Protein AF-A0A7V6DDZ1-F1 (afdb_monomer_lite)

Secondary structure (DSSP, 8-state):
---------S-SSHHHHHHHHHHHHHHHHHHHHHHHHHHHHHHHHHHHHHHHHHHHHHHHHHHHHHHHHHHHH--HHHHHHHHHHHHHHHHHHHHTHHHHHHHHHHHHHHHHHHHHHHHHHHHHHHHHS---STHHHHHHHHHHHH-

Foldseek 3Di:
DDDDPPPCPADPDPVVNVVVVVVVVVVVVVVVVVVVVVVVVVVVLVVVLVVLVVLLVVLVVQLVVLLVVCVVPVDPVSLVSNLVSLVVNLVSLVVCVVSCCVVQNPVRSVVLNVLSVQLNVLSVVLNPDPPDDDVNVVSSVSNVVSD

Sequence (147 aa):
MSHNHLVRIGPPTIRAQIAAAFAACFVFMAAIIALNYITFLKLAHSMEVFELAEELNSTILEMRRYEKNYFLYRQAFNYEENVAYTSRLEVLLTRDRATLVDALGSAGFAHFQHHVQQYARAMEELHHATCAGQNCEELQKKVRGHG

Radius of gyration: 30.78 Å; chains: 1; bounding box: 86×27×79 Å

Structure (mmCIF, N/CA/C/O backbone):
data_AF-A0A7V6DDZ1-F1
#
_entry.id   AF-A0A7V6DDZ1-F1
#
loop_
_atom_site.group_PDB
_atom_site.id
_atom_site.type_symbol
_atom_site.label_atom_id
_atom_site.label_alt_id
_atom_site.label_comp_id
_atom_site.label_asym_id
_atom_site.label_entity_id
_atom_site.label_seq_id
_atom_site.pdbx_PDB_ins_code
_atom_site.Cartn_x
_atom_site.Cartn_y
_atom_site.Cartn_z
_atom_site.occupancy
_atom_site.B_iso_or_equiv
_atom_site.auth_seq_id
_atom_site.auth_comp_id
_atom_site.auth_asym_id
_atom_site.auth_atom_id
_atom_site.pdbx_PDB_model_num
ATOM 1 N N . MET A 1 1 ? 60.424 -14.112 -43.654 1.00 40.50 1 MET A N 1
ATOM 2 C CA . MET A 1 1 ? 60.330 -12.776 -44.285 1.00 40.50 1 MET A CA 1
ATOM 3 C C . MET A 1 1 ? 58.944 -12.696 -44.924 1.00 40.50 1 MET A C 1
ATOM 5 O O . MET A 1 1 ? 58.735 -13.300 -45.959 1.00 40.50 1 MET A O 1
ATOM 9 N N . SER A 1 2 ? 57.917 -12.478 -44.100 1.00 52.03 2 SER A N 1
ATOM 10 C CA . SER A 1 2 ? 57.232 -11.195 -43.848 1.00 52.03 2 SER A CA 1
ATOM 11 C C . SER A 1 2 ? 56.465 -10.688 -45.070 1.00 52.03 2 SER A C 1
ATOM 13 O O . SER A 1 2 ? 57.090 -10.246 -46.022 1.00 52.03 2 SER A O 1
ATOM 15 N N . HIS A 1 3 ? 55.130 -10.726 -45.019 1.00 41.56 3 HIS A N 1
ATOM 16 C CA . HIS A 1 3 ? 54.347 -9.489 -45.033 1.00 41.56 3 HIS A CA 1
ATOM 17 C C . HIS A 1 3 ? 52.893 -9.736 -44.606 1.00 41.56 3 HIS A C 1
ATOM 19 O O . HIS A 1 3 ? 52.156 -10.515 -45.201 1.00 41.56 3 HIS A O 1
ATOM 25 N N . ASN A 1 4 ? 52.530 -9.051 -43.520 1.00 48.19 4 ASN A N 1
ATOM 26 C CA . ASN A 1 4 ? 51.220 -9.008 -42.886 1.00 48.19 4 ASN A CA 1
ATOM 27 C C . ASN A 1 4 ? 50.106 -8.610 -43.863 1.00 48.19 4 ASN A C 1
ATOM 29 O O . ASN A 1 4 ? 50.160 -7.541 -44.472 1.00 48.19 4 ASN A O 1
ATOM 33 N N . HIS A 1 5 ? 49.031 -9.398 -43.882 1.00 44.72 5 HIS A N 1
ATOM 34 C CA . HIS A 1 5 ? 47.712 -8.934 -44.297 1.00 44.72 5 HIS A CA 1
ATOM 35 C C . HIS A 1 5 ? 47.218 -7.881 -43.294 1.00 44.72 5 HIS A C 1
ATOM 37 O O . HIS A 1 5 ? 46.651 -8.198 -42.250 1.00 44.72 5 HIS A O 1
ATOM 43 N N . LEU A 1 6 ? 47.457 -6.607 -43.608 1.00 50.75 6 LEU A N 1
ATOM 44 C CA . LEU A 1 6 ? 46.780 -5.479 -42.978 1.00 50.75 6 LEU A CA 1
ATOM 45 C C . LEU A 1 6 ? 45.294 -5.559 -43.337 1.00 50.75 6 LEU A C 1
ATOM 47 O O . LEU A 1 6 ? 44.867 -5.137 -44.411 1.00 50.75 6 LEU A O 1
ATOM 51 N N . VAL A 1 7 ? 44.512 -6.130 -42.425 1.00 55.47 7 VAL A N 1
ATOM 52 C CA . VAL A 1 7 ? 43.055 -6.025 -42.408 1.00 55.47 7 VAL A CA 1
ATOM 53 C C . VAL A 1 7 ? 42.727 -4.533 -42.321 1.00 55.47 7 VAL A C 1
ATOM 55 O O . VAL A 1 7 ? 42.850 -3.903 -41.274 1.00 55.47 7 VAL A O 1
ATOM 58 N N . ARG A 1 8 ? 42.408 -3.924 -43.465 1.00 50.03 8 ARG A N 1
ATOM 59 C CA . ARG A 1 8 ? 42.090 -2.499 -43.569 1.00 50.03 8 ARG A CA 1
ATOM 60 C C . ARG A 1 8 ? 40.640 -2.307 -43.118 1.00 50.03 8 ARG A C 1
ATOM 62 O O . ARG A 1 8 ? 39.729 -2.300 -43.935 1.00 50.03 8 ARG A O 1
ATOM 69 N N . ILE A 1 9 ? 40.429 -2.172 -41.808 1.00 60.03 9 ILE A N 1
ATOM 70 C CA . ILE A 1 9 ? 39.117 -1.931 -41.164 1.00 60.03 9 ILE A CA 1
ATOM 71 C C . ILE A 1 9 ? 38.693 -0.453 -41.326 1.00 60.03 9 ILE A C 1
ATOM 73 O O . ILE A 1 9 ? 38.202 0.184 -40.402 1.00 60.03 9 ILE A O 1
ATOM 77 N N . GLY A 1 10 ? 38.945 0.148 -42.489 1.00 63.12 10 GLY A N 1
ATOM 78 C CA . GLY A 1 10 ? 38.681 1.564 -42.737 1.00 63.12 10 GLY A CA 1
ATOM 79 C C . GLY A 1 10 ? 38.152 1.773 -44.150 1.00 63.12 10 GLY A C 1
ATOM 80 O O . GLY A 1 10 ? 38.754 1.251 -45.094 1.00 63.12 10 GLY A O 1
ATOM 81 N N . PRO A 1 11 ? 37.045 2.512 -44.330 1.00 59.31 11 PRO A N 1
ATOM 82 C CA . PRO A 1 11 ? 36.479 2.720 -45.650 1.00 59.31 11 PRO A CA 1
ATOM 83 C C . PRO A 1 11 ? 37.454 3.516 -46.545 1.00 59.31 11 PRO A C 1
ATOM 85 O O . PRO A 1 11 ? 38.150 4.410 -46.065 1.00 59.31 11 PRO A O 1
ATOM 88 N N . PRO A 1 12 ? 37.530 3.215 -47.853 1.00 64.44 12 PRO A N 1
ATOM 89 C CA . PRO A 1 12 ? 38.637 3.647 -48.713 1.00 64.44 12 PRO A CA 1
ATOM 90 C C . PRO A 1 12 ? 38.591 5.121 -49.152 1.00 64.44 12 PRO A C 1
ATOM 92 O O . PRO A 1 12 ? 39.541 5.590 -49.774 1.00 64.44 12 PRO A O 1
ATOM 95 N N . THR A 1 13 ? 37.516 5.862 -48.856 1.00 77.56 13 THR A N 1
ATOM 96 C CA . THR A 1 13 ? 37.335 7.260 -49.284 1.00 77.56 13 THR A CA 1
ATOM 97 C C . THR A 1 13 ? 36.960 8.168 -48.109 1.00 77.56 13 THR A C 1
ATOM 99 O O . THR A 1 13 ? 36.228 7.759 -47.208 1.00 77.56 13 THR A O 1
ATOM 102 N N . ILE A 1 14 ? 37.409 9.431 -48.143 1.00 79.69 14 ILE A N 1
ATOM 103 C CA . ILE A 1 14 ? 37.122 10.459 -47.117 1.00 79.69 14 ILE A CA 1
ATOM 104 C C . ILE A 1 14 ? 35.609 10.573 -46.851 1.00 79.69 14 ILE A C 1
ATOM 106 O O . ILE A 1 14 ? 35.174 10.660 -45.707 1.00 79.69 14 ILE A O 1
ATOM 110 N N . ARG A 1 15 ? 34.789 10.485 -47.908 1.00 78.81 15 ARG A N 1
ATOM 111 C CA . ARG A 1 15 ? 33.320 10.518 -47.813 1.00 78.81 15 ARG A CA 1
ATOM 112 C C . ARG A 1 15 ? 32.760 9.371 -46.970 1.00 78.81 15 ARG A C 1
ATOM 114 O O . ARG A 1 15 ? 31.864 9.586 -46.162 1.00 78.81 15 ARG A O 1
ATOM 121 N N . ALA A 1 16 ? 33.300 8.167 -47.132 1.00 78.75 16 ALA A N 1
ATOM 122 C CA . ALA A 1 16 ? 32.847 6.997 -46.395 1.00 78.75 16 ALA A CA 1
ATOM 123 C C . ALA A 1 16 ? 33.361 6.981 -44.943 1.00 78.75 16 ALA A C 1
ATOM 125 O O . ALA A 1 16 ? 32.677 6.468 -44.064 1.00 78.75 16 ALA A O 1
ATOM 126 N N . GLN A 1 17 ? 34.511 7.602 -44.663 1.00 80.69 17 GLN A N 1
ATOM 127 C CA . GLN A 1 17 ? 34.996 7.801 -43.293 1.00 80.69 17 GLN A CA 1
ATOM 128 C C . GLN A 1 17 ? 34.109 8.782 -42.512 1.00 80.69 17 GLN A C 1
ATOM 130 O O . GLN A 1 17 ? 33.746 8.510 -41.369 1.00 80.69 17 GLN A O 1
ATOM 135 N N . ILE A 1 18 ? 33.691 9.877 -43.158 1.00 86.38 18 ILE A N 1
ATOM 136 C CA . ILE A 1 18 ? 32.725 10.830 -42.595 1.00 86.38 18 ILE A CA 1
ATOM 137 C C . ILE A 1 18 ? 31.373 10.139 -42.355 1.00 86.38 18 ILE A C 1
ATOM 139 O O . ILE A 1 18 ? 30.819 10.239 -41.263 1.00 86.38 18 ILE A O 1
ATOM 143 N N . ALA A 1 19 ? 30.868 9.378 -43.333 1.00 88.25 19 ALA A N 1
ATOM 144 C CA . ALA A 1 19 ? 29.619 8.628 -43.184 1.00 88.25 19 ALA A CA 1
ATOM 145 C C . ALA A 1 19 ? 29.680 7.596 -42.042 1.00 88.25 19 ALA A C 1
ATOM 147 O O . ALA A 1 19 ? 28.723 7.469 -41.282 1.00 88.25 19 ALA A O 1
ATOM 148 N N . ALA A 1 20 ? 30.811 6.901 -41.876 1.00 87.31 20 ALA A N 1
ATOM 149 C CA . ALA A 1 20 ? 31.016 5.952 -40.783 1.00 87.31 20 ALA A CA 1
ATOM 150 C C . ALA A 1 20 ? 31.016 6.638 -39.407 1.00 87.31 20 ALA A C 1
ATOM 152 O O . ALA A 1 20 ? 30.415 6.118 -38.470 1.00 87.31 20 ALA A O 1
ATOM 153 N N . ALA A 1 21 ? 31.628 7.821 -39.287 1.00 88.19 21 ALA A N 1
ATOM 154 C CA . ALA A 1 21 ? 31.605 8.600 -38.049 1.00 88.19 21 ALA A CA 1
ATOM 155 C C . ALA A 1 21 ? 30.183 9.060 -37.684 1.00 88.19 21 ALA A C 1
ATOM 157 O O . ALA A 1 21 ? 29.771 8.935 -36.530 1.00 88.19 21 ALA A O 1
ATOM 158 N N . PHE A 1 22 ? 29.400 9.524 -38.665 1.00 92.81 22 PHE A N 1
ATOM 159 C CA . PHE A 1 22 ? 27.992 9.865 -38.444 1.00 92.81 22 PHE A CA 1
ATOM 160 C C . PHE A 1 22 ? 27.163 8.646 -38.044 1.00 92.81 22 PHE A C 1
ATOM 162 O O . PHE A 1 22 ? 26.411 8.722 -37.077 1.00 92.81 22 PHE A O 1
ATOM 169 N N . ALA A 1 23 ? 27.327 7.514 -38.733 1.00 93.19 23 ALA A N 1
ATOM 170 C CA . ALA A 1 23 ? 26.632 6.277 -38.389 1.00 93.19 23 ALA A CA 1
ATOM 171 C C . ALA A 1 23 ? 26.964 5.821 -36.959 1.00 93.19 23 ALA A C 1
ATOM 173 O O . ALA A 1 23 ? 26.058 5.493 -36.197 1.00 93.19 23 ALA A O 1
ATOM 174 N N . ALA A 1 24 ? 28.238 5.875 -36.562 1.00 92.94 24 ALA A N 1
ATOM 175 C CA . ALA A 1 24 ? 28.660 5.566 -35.199 1.00 92.94 24 ALA A CA 1
ATOM 176 C C . ALA A 1 24 ? 28.016 6.511 -34.169 1.00 92.94 24 ALA A C 1
ATOM 178 O O . ALA A 1 24 ? 27.539 6.053 -33.133 1.00 92.94 24 ALA A O 1
ATOM 179 N N . CYS A 1 25 ? 27.935 7.810 -34.473 1.00 94.88 25 CYS A N 1
ATOM 180 C CA . CYS A 1 25 ? 27.264 8.789 -33.619 1.00 94.88 25 CYS A CA 1
ATOM 181 C C . CYS A 1 25 ? 25.761 8.498 -33.481 1.00 94.88 25 CYS A C 1
ATOM 183 O O . CYS A 1 25 ? 25.232 8.511 -32.373 1.00 94.88 25 CYS A O 1
ATOM 185 N N . PHE A 1 26 ? 25.075 8.159 -34.577 1.00 95.19 26 PHE A N 1
ATOM 186 C CA . PHE A 1 26 ? 23.661 7.777 -34.538 1.00 95.19 26 PHE A CA 1
ATOM 187 C C . PHE A 1 26 ? 23.418 6.517 -33.713 1.00 95.19 26 PHE A C 1
ATOM 189 O O . PHE A 1 26 ? 22.499 6.499 -32.899 1.00 95.19 26 PHE A O 1
ATOM 196 N N . VAL A 1 27 ? 24.255 5.490 -33.876 1.00 96.00 27 VAL A N 1
ATOM 197 C CA . VAL A 1 27 ? 24.170 4.265 -33.069 1.00 96.00 27 VAL A CA 1
ATOM 198 C C . VAL A 1 27 ? 24.391 4.580 -31.591 1.00 96.00 27 VAL A C 1
ATOM 200 O O . VAL A 1 27 ? 23.642 4.102 -30.744 1.00 96.00 27 VAL A O 1
ATOM 203 N N . PHE A 1 28 ? 25.373 5.425 -31.276 1.00 96.25 28 PHE A N 1
ATOM 204 C CA . PHE A 1 28 ? 25.657 5.831 -29.904 1.00 96.25 28 PHE A CA 1
ATOM 205 C C . PHE A 1 28 ? 24.502 6.627 -29.280 1.00 96.25 28 PHE A C 1
ATOM 207 O O . PHE A 1 28 ? 24.071 6.319 -28.171 1.00 96.25 28 PHE A O 1
ATOM 214 N N . MET A 1 29 ? 23.942 7.597 -30.007 1.00 95.81 29 MET A N 1
ATOM 215 C CA . MET A 1 29 ? 22.761 8.342 -29.564 1.00 95.81 29 MET A CA 1
ATOM 216 C C . MET A 1 29 ? 21.557 7.419 -29.362 1.00 95.81 29 MET A C 1
ATOM 218 O O . MET A 1 29 ? 20.906 7.493 -28.324 1.00 95.81 29 MET A O 1
ATOM 222 N N . ALA A 1 30 ? 21.286 6.514 -30.306 1.00 95.62 30 ALA A N 1
ATOM 223 C CA . ALA A 1 30 ? 20.201 5.544 -30.188 1.00 95.62 30 ALA A CA 1
ATOM 224 C C . ALA A 1 30 ? 20.381 4.636 -28.961 1.00 95.62 30 ALA A C 1
ATOM 226 O O . ALA A 1 30 ? 19.418 4.384 -28.238 1.00 95.62 30 ALA A O 1
ATOM 227 N N . ALA A 1 31 ? 21.613 4.200 -28.682 1.00 95.06 31 ALA A N 1
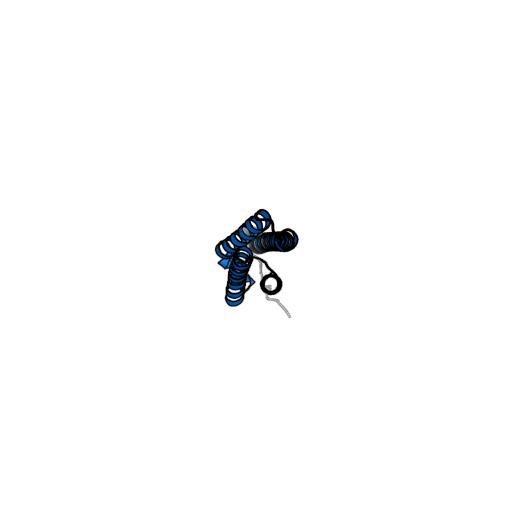ATOM 228 C CA . ALA A 1 31 ? 21.927 3.406 -27.500 1.00 95.06 31 ALA A CA 1
ATOM 229 C C . ALA A 1 31 ? 21.670 4.185 -26.201 1.00 95.06 31 ALA A C 1
ATOM 231 O O . ALA A 1 31 ? 21.039 3.653 -25.289 1.00 95.06 31 ALA A O 1
ATOM 232 N N . ILE A 1 32 ? 22.093 5.452 -26.122 1.00 95.69 32 ILE A N 1
ATOM 233 C CA . ILE A 1 32 ? 21.823 6.306 -24.954 1.00 95.69 32 ILE A CA 1
ATOM 234 C C . ILE A 1 32 ? 20.320 6.498 -24.756 1.00 95.69 32 ILE A C 1
ATOM 236 O O . ILE A 1 32 ? 19.836 6.349 -23.635 1.00 95.69 32 ILE A O 1
ATOM 240 N N . ILE A 1 33 ? 19.581 6.794 -25.827 1.00 94.69 33 ILE A N 1
ATOM 241 C CA . ILE A 1 33 ? 18.126 6.975 -25.771 1.00 94.69 33 ILE A CA 1
ATOM 242 C C . ILE A 1 33 ? 17.457 5.698 -25.256 1.00 94.69 33 ILE A C 1
ATOM 244 O O . ILE A 1 33 ? 16.644 5.767 -24.338 1.00 94.69 33 ILE A O 1
ATOM 248 N N . ALA A 1 34 ? 17.832 4.531 -25.783 1.00 93.38 34 ALA A N 1
ATOM 249 C CA . ALA A 1 34 ? 17.279 3.253 -25.344 1.00 93.38 34 ALA A CA 1
ATOM 250 C C . ALA A 1 34 ? 17.579 2.969 -23.862 1.00 93.38 34 ALA A C 1
ATOM 252 O O . ALA A 1 34 ? 16.679 2.594 -23.111 1.00 93.38 34 ALA A O 1
ATOM 253 N N . LEU A 1 35 ? 18.820 3.187 -23.416 1.00 92.50 35 LEU A N 1
ATOM 254 C CA . LEU A 1 35 ? 19.207 3.002 -22.014 1.00 92.50 35 LEU A CA 1
ATOM 255 C C . LEU A 1 35 ? 18.449 3.950 -21.081 1.00 92.50 35 LEU A C 1
ATOM 257 O O . LEU A 1 35 ? 17.954 3.528 -20.032 1.00 92.50 35 LEU A O 1
ATOM 261 N N . ASN A 1 36 ? 18.335 5.222 -21.466 1.00 90.31 36 ASN A N 1
ATOM 262 C CA . ASN A 1 36 ? 17.588 6.215 -20.707 1.00 90.31 36 ASN A CA 1
ATOM 263 C C . ASN A 1 36 ? 16.105 5.838 -20.614 1.00 90.31 36 ASN A C 1
ATOM 265 O O . ASN A 1 36 ? 15.548 5.842 -19.521 1.00 90.31 36 ASN A O 1
ATOM 269 N N . TYR A 1 37 ? 15.505 5.409 -21.723 1.00 90.31 37 TYR A N 1
ATOM 270 C CA . TYR A 1 37 ? 14.109 4.991 -21.773 1.00 90.31 37 TYR A CA 1
ATOM 271 C C . TYR A 1 37 ? 13.826 3.772 -20.884 1.00 90.31 37 TYR A C 1
ATOM 273 O O . TYR A 1 37 ? 12.880 3.785 -20.101 1.00 90.31 37 TYR A O 1
ATOM 281 N N . ILE A 1 38 ? 14.684 2.745 -20.921 1.00 88.50 38 ILE A N 1
ATOM 282 C CA . ILE A 1 38 ? 14.564 1.571 -20.036 1.00 88.50 38 ILE A CA 1
ATOM 283 C C . ILE A 1 38 ? 14.674 1.986 -18.565 1.00 88.50 38 ILE A C 1
ATOM 285 O O . ILE A 1 38 ? 13.952 1.469 -17.713 1.00 88.50 38 ILE A 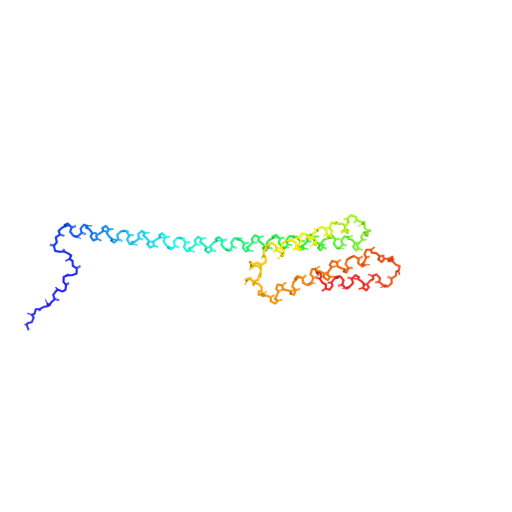O 1
ATOM 289 N N . THR A 1 39 ? 15.581 2.912 -18.257 1.00 83.19 39 THR A N 1
ATOM 290 C CA . THR A 1 39 ? 15.766 3.423 -16.895 1.00 83.19 39 THR A CA 1
ATOM 291 C C . THR A 1 39 ? 14.517 4.175 -16.444 1.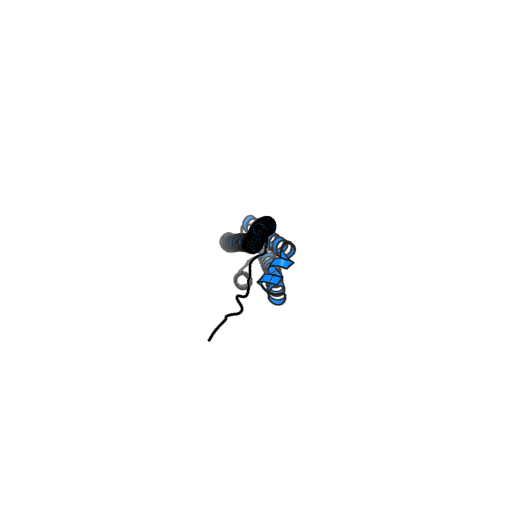00 83.19 39 THR A C 1
ATOM 293 O O . THR A 1 39 ? 13.988 3.888 -15.376 1.00 83.19 39 THR A O 1
ATOM 296 N N . PHE A 1 40 ? 13.988 5.057 -17.290 1.00 85.44 40 PHE A N 1
ATOM 297 C CA . PHE A 1 40 ? 12.772 5.816 -17.021 1.00 85.44 40 PHE A CA 1
ATOM 298 C C . PHE A 1 40 ? 11.562 4.909 -16.769 1.00 85.44 40 PHE A C 1
ATOM 300 O O . PHE A 1 40 ? 10.837 5.116 -15.802 1.00 85.44 40 PHE A O 1
ATOM 307 N N . LEU A 1 41 ? 11.385 3.854 -17.571 1.00 79.19 41 LEU A N 1
ATOM 308 C CA . LEU A 1 41 ? 10.315 2.871 -17.370 1.00 79.19 41 LEU A CA 1
ATOM 309 C C . LEU A 1 41 ? 10.417 2.157 -16.017 1.00 79.19 41 LEU A C 1
ATOM 311 O O . LEU A 1 41 ? 9.410 1.978 -15.336 1.00 79.19 41 LEU A O 1
ATOM 315 N N . LYS A 1 42 ? 11.631 1.783 -15.600 1.00 76.75 42 LYS A N 1
ATOM 316 C CA . LYS A 1 42 ? 11.854 1.172 -14.281 1.00 76.75 42 LYS A CA 1
ATOM 317 C C . LYS A 1 42 ? 11.540 2.141 -13.142 1.00 76.75 42 LYS A C 1
ATOM 319 O O . LYS A 1 42 ? 10.965 1.725 -12.140 1.00 76.75 42 LYS A O 1
ATOM 324 N N . LEU A 1 43 ? 11.906 3.415 -13.295 1.00 74.19 43 LEU A N 1
ATOM 325 C CA . LEU A 1 43 ? 11.597 4.452 -12.310 1.00 74.19 43 LEU A CA 1
ATOM 326 C C . LEU A 1 43 ? 10.086 4.674 -12.194 1.00 74.19 43 LEU A C 1
ATOM 328 O O . LEU A 1 43 ? 9.569 4.678 -11.082 1.00 74.19 43 LEU A O 1
ATOM 332 N N . ALA A 1 44 ? 9.385 4.800 -13.323 1.00 73.88 44 ALA A N 1
ATOM 333 C CA . ALA A 1 44 ? 7.940 5.016 -13.350 1.00 73.88 44 ALA A CA 1
ATOM 334 C C . ALA A 1 44 ? 7.175 3.877 -12.656 1.00 73.88 44 ALA A C 1
ATOM 336 O O . ALA A 1 44 ? 6.360 4.135 -11.777 1.00 73.88 44 ALA A O 1
ATOM 337 N N . HIS A 1 45 ? 7.509 2.621 -12.968 1.00 76.06 45 HIS A N 1
ATOM 338 C CA . HIS A 1 45 ? 6.887 1.461 -12.323 1.00 76.06 45 HIS A CA 1
ATOM 339 C C . HIS A 1 45 ? 7.174 1.406 -10.816 1.00 76.06 45 HIS A C 1
ATOM 341 O O . HIS A 1 45 ? 6.311 1.053 -10.016 1.00 76.06 45 HIS A O 1
ATOM 347 N N . SER A 1 46 ? 8.395 1.760 -10.400 1.00 78.44 46 SER A N 1
ATOM 348 C CA . SER A 1 46 ? 8.740 1.806 -8.977 1.00 78.44 46 SER A CA 1
ATOM 349 C C . SER A 1 46 ? 7.980 2.903 -8.230 1.00 78.44 46 SER A C 1
ATOM 351 O O . SER A 1 46 ? 7.669 2.706 -7.059 1.00 78.44 46 SER A O 1
ATOM 353 N N . MET A 1 47 ? 7.712 4.043 -8.873 1.00 82.31 47 MET A N 1
ATOM 354 C CA . MET A 1 47 ? 6.926 5.129 -8.283 1.00 82.31 47 MET A CA 1
ATOM 355 C C . MET A 1 47 ? 5.461 4.730 -8.124 1.00 82.31 47 MET A C 1
ATOM 357 O O . MET A 1 47 ? 4.924 4.894 -7.038 1.00 82.31 47 MET A O 1
ATOM 361 N N . GLU A 1 48 ? 4.853 4.124 -9.144 1.00 83.81 48 GLU A N 1
ATOM 362 C CA . GLU A 1 48 ? 3.455 3.675 -9.091 1.00 83.81 48 GLU A CA 1
ATOM 363 C C . GLU A 1 48 ? 3.220 2.650 -7.967 1.00 83.81 48 GLU A C 1
ATOM 365 O O . GLU A 1 48 ? 2.288 2.780 -7.174 1.00 83.81 48 GLU A O 1
ATOM 370 N N . VAL A 1 49 ? 4.112 1.661 -7.831 1.00 83.19 49 VAL A N 1
ATOM 371 C CA . VAL A 1 49 ? 4.040 0.675 -6.737 1.00 83.19 49 VAL A CA 1
ATOM 372 C C . VAL A 1 49 ? 4.253 1.337 -5.372 1.00 83.19 49 VAL A C 1
ATOM 374 O O . VAL A 1 49 ? 3.615 0.948 -4.392 1.00 83.19 49 VAL A O 1
ATOM 377 N N . PHE A 1 50 ? 5.142 2.330 -5.287 1.00 85.44 50 PHE A N 1
ATOM 378 C CA . PHE A 1 50 ? 5.415 3.043 -4.041 1.00 85.44 50 PHE A CA 1
ATOM 379 C C . PHE A 1 50 ? 4.235 3.919 -3.604 1.00 85.44 50 PHE A C 1
ATOM 381 O O . PHE A 1 50 ? 3.843 3.855 -2.443 1.00 85.44 50 PHE A O 1
ATOM 388 N N . GLU A 1 51 ? 3.632 4.676 -4.522 1.00 88.88 51 GLU A N 1
ATOM 389 C CA . GLU A 1 51 ? 2.438 5.489 -4.256 1.00 88.88 51 GLU A CA 1
ATOM 390 C C . GLU A 1 51 ? 1.270 4.618 -3.789 1.00 88.88 51 GLU A C 1
ATOM 392 O O . GLU A 1 51 ? 0.606 4.937 -2.802 1.00 88.88 51 GLU A O 1
ATOM 397 N N . LEU A 1 52 ? 1.068 3.468 -4.436 1.00 89.50 52 LEU A N 1
ATOM 398 C CA . LEU A 1 52 ? 0.070 2.493 -4.013 1.00 89.50 52 LEU A CA 1
ATOM 399 C C . LEU A 1 52 ? 0.344 1.967 -2.598 1.00 89.50 52 LEU A C 1
ATOM 401 O O . LEU A 1 52 ? -0.569 1.880 -1.776 1.00 89.50 52 LEU A O 1
ATOM 405 N N . ALA A 1 53 ? 1.597 1.626 -2.293 1.00 88.38 53 ALA A N 1
ATOM 406 C CA . ALA A 1 53 ? 1.982 1.166 -0.963 1.00 88.38 53 ALA A CA 1
ATOM 407 C C . ALA A 1 53 ? 1.772 2.255 0.104 1.00 88.38 53 ALA A C 1
ATOM 409 O O . ALA A 1 53 ? 1.310 1.950 1.205 1.00 88.38 53 ALA A O 1
ATOM 410 N N . GLU A 1 54 ? 2.069 3.515 -0.216 1.00 91.81 54 GLU A N 1
ATOM 411 C CA . GLU A 1 54 ? 1.842 4.660 0.664 1.00 91.81 54 GLU A CA 1
ATOM 412 C C . GLU A 1 54 ? 0.345 4.897 0.911 1.00 91.81 54 GLU A C 1
ATOM 414 O O . GLU A 1 54 ? -0.067 5.026 2.069 1.00 91.81 54 GLU A O 1
ATOM 419 N N . GLU A 1 55 ? -0.485 4.878 -0.139 1.00 93.69 55 GLU A N 1
ATOM 420 C CA . GLU A 1 55 ? -1.936 5.059 -0.016 1.00 93.69 55 GLU A CA 1
ATOM 421 C C . GLU A 1 55 ? -2.576 3.920 0.797 1.00 93.69 55 GLU A C 1
ATOM 423 O O . GLU A 1 55 ? -3.394 4.177 1.689 1.00 93.69 55 GLU A O 1
ATOM 428 N N . LEU A 1 56 ? -2.161 2.669 0.561 1.00 92.75 56 LEU A N 1
ATOM 429 C CA . LEU A 1 56 ? -2.602 1.515 1.348 1.00 92.75 56 LEU A CA 1
ATOM 430 C C . LEU A 1 56 ? -2.187 1.641 2.813 1.00 92.75 56 LEU A C 1
ATOM 432 O O . LEU A 1 56 ? -3.023 1.494 3.703 1.00 92.75 56 LEU A O 1
ATOM 436 N N . ASN A 1 57 ? -0.915 1.941 3.077 1.00 93.31 57 ASN A N 1
ATOM 437 C CA . ASN A 1 57 ? -0.398 2.054 4.436 1.00 93.31 57 ASN A CA 1
ATOM 438 C C . ASN A 1 57 ? -1.095 3.178 5.213 1.00 93.31 57 ASN A C 1
ATOM 440 O O . ASN A 1 57 ? -1.519 2.971 6.348 1.00 93.31 57 ASN A O 1
ATOM 444 N N . SER A 1 58 ? -1.268 4.345 4.591 1.00 95.12 58 SER A N 1
ATOM 445 C CA . SER A 1 58 ? -1.996 5.466 5.187 1.00 95.12 58 SER A CA 1
ATOM 446 C C . SER A 1 58 ? -3.441 5.076 5.519 1.00 95.12 58 SER A C 1
ATOM 448 O O . SER A 1 58 ? -3.875 5.217 6.662 1.00 95.12 58 SER A O 1
ATOM 450 N N . THR A 1 59 ? -4.154 4.466 4.566 1.00 93.62 59 THR A N 1
ATOM 451 C CA . THR A 1 59 ? -5.547 4.022 4.748 1.00 93.62 59 THR A CA 1
ATOM 452 C C . THR A 1 59 ? -5.683 2.996 5.879 1.00 93.62 59 THR A C 1
ATOM 454 O O . THR A 1 59 ? -6.586 3.106 6.709 1.00 93.62 59 THR A O 1
ATOM 457 N N . ILE A 1 60 ? -4.770 2.022 5.963 1.00 93.00 60 ILE A N 1
ATOM 458 C CA . ILE A 1 60 ? -4.762 1.004 7.025 1.00 93.00 60 ILE A CA 1
ATOM 459 C C . ILE A 1 60 ? -4.466 1.638 8.391 1.00 93.00 60 ILE A C 1
ATOM 461 O O . ILE A 1 60 ? -5.110 1.303 9.385 1.00 93.00 60 ILE A O 1
ATOM 465 N N . LEU A 1 61 ? -3.508 2.564 8.474 1.00 94.44 61 LEU A N 1
ATOM 466 C CA . LEU A 1 61 ? -3.171 3.227 9.736 1.00 94.44 61 LEU A CA 1
ATOM 467 C C . LEU A 1 61 ? -4.324 4.087 10.260 1.00 94.44 61 LEU A C 1
ATOM 469 O O . LEU A 1 61 ? -4.586 4.079 11.466 1.00 94.44 61 LEU A O 1
ATOM 473 N N . GLU A 1 62 ? -5.022 4.795 9.373 1.00 94.94 62 GLU A N 1
ATOM 474 C CA . GLU A 1 62 ? -6.231 5.546 9.713 1.00 94.94 62 GLU A CA 1
ATOM 475 C C . GLU A 1 62 ? -7.351 4.611 10.184 1.00 94.94 62 GLU A C 1
ATOM 477 O O . GLU A 1 62 ? -7.877 4.794 11.283 1.00 94.94 62 GLU A O 1
ATOM 482 N N . MET A 1 63 ? -7.635 3.536 9.441 1.00 93.44 63 MET A N 1
ATOM 483 C CA . MET A 1 63 ? -8.596 2.504 9.848 1.00 93.44 63 MET A CA 1
ATOM 484 C C . MET A 1 63 ? -8.309 2.000 11.274 1.00 93.44 63 MET A C 1
ATOM 486 O O . MET A 1 63 ? -9.196 2.034 12.132 1.00 93.44 63 MET A O 1
ATOM 490 N N . ARG A 1 64 ? -7.059 1.610 11.567 1.00 90.44 64 ARG A N 1
ATOM 491 C CA . ARG A 1 64 ? -6.652 1.122 12.899 1.00 90.44 64 ARG A CA 1
ATOM 492 C C . ARG A 1 64 ? -6.732 2.196 13.981 1.00 90.44 64 ARG A C 1
ATOM 494 O O . ARG A 1 64 ? -6.956 1.876 15.150 1.00 90.44 64 ARG A O 1
ATOM 501 N N . ARG A 1 65 ? -6.530 3.470 13.638 1.00 93.44 65 ARG A N 1
ATOM 502 C CA . ARG A 1 65 ? -6.713 4.587 14.576 1.00 93.44 65 ARG A CA 1
ATOM 503 C C . ARG A 1 65 ? -8.177 4.706 14.979 1.00 93.44 65 ARG A C 1
ATOM 505 O O . ARG A 1 65 ? -8.470 4.743 16.174 1.00 93.44 65 ARG A O 1
ATOM 512 N N . TYR A 1 66 ? -9.081 4.719 14.005 1.00 93.69 66 TYR A N 1
ATOM 513 C CA . TYR A 1 66 ? -10.513 4.820 14.266 1.00 93.69 66 TYR A CA 1
ATOM 514 C C . TYR A 1 66 ? -11.076 3.573 14.948 1.00 93.69 66 TYR A C 1
ATOM 516 O O . TYR A 1 66 ? -11.921 3.708 15.827 1.00 93.69 66 TYR A O 1
ATOM 524 N N . GLU A 1 67 ? -10.534 2.386 14.673 1.00 90.94 67 GLU A N 1
ATOM 525 C CA . GLU A 1 67 ? -10.839 1.168 15.435 1.00 90.94 67 GLU A CA 1
ATOM 526 C C . GLU A 1 67 ? -10.518 1.341 16.924 1.00 90.94 67 GLU A C 1
ATOM 528 O O . GLU A 1 67 ? -11.381 1.165 17.787 1.00 90.94 67 GLU A O 1
ATOM 533 N N . LYS A 1 68 ? -9.275 1.727 17.241 1.00 90.06 68 LYS A N 1
ATOM 534 C CA . LYS A 1 68 ? -8.839 1.939 18.627 1.00 90.06 68 LYS A CA 1
ATOM 535 C C . LYS A 1 68 ? -9.684 3.009 19.312 1.00 90.06 68 LYS A C 1
ATOM 537 O O . LYS A 1 68 ? -10.103 2.816 20.454 1.00 90.06 68 LYS A O 1
ATOM 542 N N . ASN A 1 69 ? -9.972 4.104 18.609 1.00 91.19 69 ASN A N 1
ATOM 543 C CA . ASN A 1 69 ? -10.827 5.173 19.116 1.00 91.19 69 ASN A CA 1
ATOM 544 C C . ASN A 1 69 ? -12.259 4.686 19.355 1.00 91.19 69 ASN A C 1
ATOM 546 O O . ASN A 1 69 ? -12.849 5.009 20.385 1.00 91.19 69 ASN A O 1
ATOM 550 N N . TYR A 1 70 ? -12.815 3.873 18.457 1.00 88.75 70 TYR A N 1
ATOM 551 C CA . TYR A 1 70 ? -14.132 3.276 18.638 1.00 88.75 70 TYR A CA 1
ATOM 552 C C . TYR A 1 70 ? -14.156 2.346 19.851 1.00 88.75 70 TYR A C 1
ATOM 554 O O . TYR A 1 70 ? -15.082 2.408 20.656 1.00 88.75 70 TYR A O 1
ATOM 562 N N . PHE A 1 71 ? -13.115 1.539 20.056 1.00 86.94 71 PHE A N 1
ATOM 563 C CA . PHE A 1 71 ? -13.032 0.651 21.217 1.00 86.94 71 PHE A CA 1
ATOM 564 C C . PHE A 1 71 ? -12.968 1.410 22.539 1.00 86.94 71 PHE A C 1
ATOM 566 O O . PHE A 1 71 ? -13.566 0.954 23.514 1.00 86.94 71 PHE A O 1
ATOM 573 N N . LEU A 1 72 ? -12.259 2.541 22.561 1.00 86.12 72 LEU A N 1
ATOM 574 C CA . LEU A 1 72 ? -12.068 3.359 23.755 1.00 86.12 72 LEU A CA 1
ATOM 575 C C . LEU A 1 72 ? -13.292 4.232 24.068 1.00 86.12 72 LEU A C 1
ATOM 577 O O . LEU A 1 72 ? -13.711 4.301 25.220 1.00 86.12 72 LEU A O 1
ATOM 581 N N . TYR A 1 73 ? -13.862 4.892 23.056 1.00 85.75 73 TYR A N 1
ATOM 582 C CA . TYR A 1 73 ? -14.873 5.939 23.244 1.00 85.75 73 TYR A CA 1
ATOM 583 C C . TYR A 1 73 ? -16.289 5.539 22.825 1.00 85.75 73 TYR A C 1
ATOM 585 O O . TYR A 1 73 ? -17.238 6.207 23.225 1.00 85.75 73 TYR A O 1
ATOM 593 N N . ARG A 1 74 ? -16.452 4.484 22.015 1.00 83.75 74 ARG A N 1
ATOM 594 C CA . ARG A 1 74 ? -17.752 3.953 21.549 1.00 83.75 74 ARG A CA 1
ATOM 595 C C . ARG A 1 74 ? -18.658 4.964 20.840 1.00 83.75 74 ARG A C 1
ATOM 597 O O . ARG A 1 74 ? -19.872 4.799 20.795 1.00 83.75 74 ARG A O 1
ATOM 604 N N . GLN A 1 75 ? -18.072 6.007 20.265 1.00 87.88 75 GLN A N 1
ATOM 605 C CA . GLN A 1 75 ? -18.811 7.023 19.519 1.00 87.88 75 GLN A CA 1
ATOM 606 C C . GLN A 1 75 ? -19.116 6.534 18.102 1.00 87.88 75 GLN A C 1
ATOM 608 O O . GLN A 1 75 ? -18.218 6.018 17.436 1.00 87.88 75 GLN A O 1
ATOM 613 N N . ALA A 1 76 ? -20.346 6.766 17.632 1.00 87.81 76 ALA A N 1
ATOM 614 C CA . ALA A 1 76 ? -20.787 6.408 16.280 1.00 87.81 76 ALA A CA 1
ATOM 615 C C . ALA A 1 76 ? -19.871 6.991 15.190 1.00 87.81 76 ALA A C 1
ATOM 617 O O . ALA A 1 76 ? -19.487 6.271 14.279 1.00 87.81 76 ALA A O 1
ATOM 618 N N . PHE A 1 77 ? -19.400 8.230 15.367 1.00 90.44 77 PHE A N 1
ATOM 619 C CA . PHE A 1 77 ? -18.442 8.870 14.461 1.00 90.44 77 PHE A CA 1
ATOM 620 C C . PHE A 1 77 ? -17.175 8.030 14.216 1.00 90.44 77 PHE A C 1
ATOM 622 O O . PHE A 1 77 ? -16.748 7.868 13.082 1.00 90.44 77 PHE A O 1
ATOM 629 N N . ASN A 1 78 ? -16.586 7.432 15.260 1.00 89.94 78 ASN A N 1
ATOM 630 C CA . ASN A 1 78 ? -15.379 6.613 15.084 1.00 89.94 78 ASN A CA 1
ATOM 631 C C . ASN A 1 78 ? -15.664 5.310 14.322 1.00 89.94 78 ASN A C 1
ATOM 633 O O . ASN A 1 78 ? -14.775 4.789 13.656 1.00 89.94 78 ASN A O 1
ATOM 637 N N . TYR A 1 79 ? -16.884 4.778 14.431 1.00 90.44 79 TYR A N 1
ATOM 638 C CA . TYR A 1 79 ? -17.312 3.632 13.635 1.00 90.44 79 TYR A CA 1
ATOM 639 C C . TYR A 1 79 ? -17.529 4.027 12.171 1.00 90.44 79 TYR A C 1
ATOM 641 O O . TYR A 1 79 ? -16.988 3.371 11.288 1.00 90.44 79 TYR A O 1
ATOM 649 N N . GLU A 1 80 ? -18.248 5.120 11.917 1.00 93.00 80 GLU A N 1
ATOM 650 C CA . GLU A 1 80 ? -18.498 5.629 10.564 1.00 93.00 80 GLU A CA 1
ATOM 651 C C . GLU A 1 80 ? -17.189 5.909 9.815 1.00 93.00 80 GLU A C 1
ATOM 653 O O . GLU A 1 80 ? -17.012 5.443 8.690 1.00 93.00 80 GLU A O 1
ATOM 658 N N . GLU A 1 81 ? -16.230 6.575 10.463 1.00 94.31 81 GLU A N 1
ATOM 659 C CA . GLU A 1 81 ? -14.905 6.822 9.889 1.00 94.31 81 GLU A CA 1
ATOM 660 C C . GLU A 1 81 ? -14.141 5.514 9.631 1.00 94.31 81 GLU A C 1
ATOM 662 O O . GLU A 1 81 ? -13.585 5.320 8.551 1.00 94.31 81 GLU A O 1
ATOM 667 N N . ASN A 1 82 ? -14.148 4.564 10.573 1.00 93.62 82 ASN A N 1
ATOM 668 C CA . ASN A 1 82 ? -13.517 3.258 10.365 1.00 93.62 82 ASN A CA 1
ATOM 669 C C . ASN A 1 82 ? -14.105 2.513 9.151 1.00 93.62 82 ASN A C 1
ATOM 671 O O . ASN A 1 82 ? -13.353 1.978 8.330 1.00 93.62 82 ASN A O 1
ATOM 675 N N . VAL A 1 83 ? -15.432 2.515 9.004 1.00 93.00 83 VAL A N 1
ATOM 676 C CA . VAL A 1 83 ? -16.131 1.917 7.858 1.00 93.00 83 VAL A CA 1
ATOM 677 C C . VAL A 1 83 ? -15.792 2.656 6.563 1.00 93.00 83 VAL A C 1
ATOM 679 O O . VAL A 1 83 ? -15.573 2.010 5.536 1.00 93.00 83 VAL A O 1
ATOM 682 N N . ALA A 1 84 ? -15.675 3.984 6.597 1.00 94.56 84 ALA A N 1
ATOM 683 C CA . ALA A 1 84 ? -15.275 4.781 5.441 1.00 94.56 84 ALA A CA 1
ATOM 684 C C . ALA A 1 84 ? -13.856 4.422 4.963 1.00 94.56 84 ALA A C 1
ATOM 686 O O . ALA A 1 84 ? -13.657 4.165 3.773 1.00 94.56 84 ALA A O 1
ATOM 687 N N . TYR A 1 85 ? -12.880 4.317 5.872 1.00 94.19 85 TYR A N 1
ATOM 688 C CA . TYR A 1 85 ? -11.520 3.882 5.524 1.00 94.19 85 TYR A CA 1
ATOM 689 C C . TYR A 1 85 ? -11.468 2.423 5.060 1.00 94.19 85 TYR A C 1
ATOM 691 O O . TYR A 1 85 ? -10.735 2.107 4.124 1.00 94.19 85 TYR A O 1
ATOM 699 N N . THR A 1 86 ? -12.276 1.540 5.649 1.00 92.81 86 THR A N 1
ATOM 700 C CA . THR A 1 86 ? -12.384 0.139 5.208 1.00 92.81 86 THR A CA 1
ATOM 701 C C . THR A 1 86 ? -12.951 0.049 3.790 1.00 92.81 86 THR A C 1
ATOM 703 O O . THR A 1 86 ? -12.389 -0.637 2.941 1.00 92.81 86 THR A O 1
ATOM 706 N N . SER A 1 87 ? -13.994 0.825 3.487 1.00 93.75 87 SER A N 1
ATOM 707 C CA . SER A 1 87 ? -14.576 0.911 2.141 1.00 93.75 87 SER A CA 1
ATOM 708 C C . SER A 1 87 ? -13.579 1.487 1.133 1.00 93.75 87 SER A C 1
ATOM 710 O O . SER A 1 87 ? -13.454 0.991 0.014 1.00 93.75 87 SER A O 1
ATOM 712 N N . ARG A 1 88 ? -12.809 2.509 1.532 1.00 94.25 88 ARG A N 1
ATOM 713 C CA . ARG A 1 88 ? -11.725 3.053 0.707 1.00 94.25 88 ARG A CA 1
ATOM 714 C C . ARG A 1 88 ? -10.676 1.988 0.403 1.00 94.25 88 ARG A C 1
ATOM 716 O O . ARG A 1 88 ? -10.249 1.883 -0.743 1.00 94.25 88 ARG A O 1
ATOM 723 N N . LEU A 1 89 ? -10.297 1.181 1.394 1.00 94.06 89 LEU A N 1
ATOM 724 C CA . LEU A 1 89 ? -9.359 0.081 1.201 1.00 94.06 89 LEU A CA 1
ATOM 725 C C . LEU A 1 89 ? -9.889 -0.930 0.173 1.00 94.06 89 LEU A C 1
ATOM 727 O O . LEU A 1 89 ? -9.156 -1.296 -0.738 1.00 94.06 89 LEU A O 1
ATOM 731 N N . GLU A 1 90 ? -11.163 -1.321 0.239 1.00 93.56 90 GLU A N 1
ATOM 732 C CA . GLU A 1 90 ? -11.774 -2.219 -0.756 1.00 93.56 90 GLU A CA 1
ATOM 733 C C . GLU A 1 90 ? -11.764 -1.641 -2.181 1.00 93.56 90 GLU A C 1
ATOM 735 O O . GLU A 1 90 ? -11.492 -2.361 -3.151 1.00 93.56 90 GLU A O 1
ATOM 740 N N . VAL A 1 91 ? -12.013 -0.334 -2.317 1.00 94.19 91 VAL A N 1
ATOM 741 C CA . VAL A 1 91 ? -11.917 0.371 -3.603 1.00 94.19 91 VAL A CA 1
ATOM 742 C C . VAL A 1 91 ? -10.483 0.338 -4.131 1.00 94.19 91 VAL A C 1
ATOM 744 O O . VAL A 1 91 ? -10.296 0.009 -5.302 1.00 94.19 91 VAL A O 1
ATOM 747 N N . LEU A 1 92 ? -9.478 0.601 -3.288 1.00 92.56 92 LEU A N 1
ATOM 748 C CA . LEU A 1 92 ? -8.061 0.532 -3.671 1.00 92.56 92 LEU A CA 1
ATOM 749 C C . LEU A 1 92 ? -7.663 -0.874 -4.130 1.00 92.56 92 LEU A C 1
ATOM 751 O O . LEU A 1 92 ? -7.056 -1.031 -5.187 1.00 92.56 92 LEU A O 1
ATOM 755 N N . LEU A 1 93 ? -8.085 -1.912 -3.399 1.00 92.69 93 LEU A N 1
ATOM 756 C CA . LEU A 1 93 ? -7.829 -3.305 -3.783 1.00 92.69 93 LEU A CA 1
ATOM 757 C C . LEU A 1 93 ? -8.431 -3.663 -5.142 1.00 92.69 93 LEU A C 1
ATOM 759 O O . LEU A 1 93 ? -7.850 -4.443 -5.895 1.00 92.69 93 LEU A O 1
ATOM 763 N N . THR A 1 94 ? -9.601 -3.112 -5.455 1.00 92.44 94 THR A N 1
ATOM 764 C CA . THR A 1 94 ? -10.287 -3.380 -6.722 1.00 92.44 94 THR A CA 1
ATOM 765 C C . THR A 1 94 ? -9.661 -2.584 -7.868 1.00 92.44 94 THR A C 1
ATOM 767 O O . THR A 1 94 ? -9.425 -3.151 -8.936 1.00 92.44 94 THR A O 1
ATOM 770 N N . ARG A 1 95 ? -9.373 -1.293 -7.645 1.00 93.12 95 ARG A N 1
ATOM 771 C CA . ARG A 1 95 ? -8.774 -0.374 -8.625 1.00 93.12 95 ARG A CA 1
ATOM 772 C C . ARG A 1 95 ? -7.399 -0.865 -9.069 1.00 93.12 95 ARG A C 1
ATOM 774 O O . ARG A 1 95 ? -7.170 -1.019 -10.265 1.00 93.12 95 ARG A O 1
ATOM 781 N N . ASP A 1 96 ? -6.539 -1.195 -8.110 1.00 92.06 96 ASP A N 1
ATOM 782 C CA . ASP A 1 96 ? -5.119 -1.475 -8.355 1.00 92.06 96 ASP A CA 1
ATOM 783 C C . ASP A 1 96 ? -4.810 -2.978 -8.326 1.00 92.06 96 ASP A C 1
ATOM 785 O O . ASP A 1 96 ? -3.689 -3.418 -8.061 1.00 92.06 96 ASP A O 1
ATOM 789 N N . ARG A 1 97 ? -5.824 -3.800 -8.627 1.00 91.50 97 ARG A N 1
ATOM 790 C CA . ARG A 1 97 ? -5.744 -5.265 -8.586 1.00 91.50 97 ARG A CA 1
ATOM 791 C C . ARG A 1 97 ? -4.562 -5.817 -9.378 1.00 91.50 97 ARG A C 1
ATOM 793 O O . ARG A 1 97 ? -3.923 -6.751 -8.912 1.00 91.50 97 ARG A O 1
ATOM 800 N N . ALA A 1 98 ? -4.297 -5.298 -10.578 1.00 89.81 98 ALA A N 1
ATOM 801 C CA . ALA A 1 98 ? -3.222 -5.806 -11.432 1.00 89.81 98 ALA A CA 1
ATOM 802 C C . ALA A 1 98 ? -1.849 -5.627 -10.765 1.00 89.81 98 ALA A C 1
ATOM 804 O O . ALA A 1 98 ? -1.116 -6.601 -10.609 1.00 89.81 98 ALA A O 1
ATOM 805 N N . THR A 1 99 ? -1.565 -4.416 -10.290 1.00 87.75 99 THR A N 1
ATOM 806 C CA . THR A 1 99 ? -0.329 -4.052 -9.588 1.00 87.75 99 THR A CA 1
ATOM 807 C C . THR A 1 99 ? -0.174 -4.829 -8.278 1.00 87.75 99 THR A C 1
ATOM 809 O O . THR A 1 99 ? 0.907 -5.319 -7.964 1.00 87.75 99 THR A O 1
ATOM 812 N N . LEU A 1 100 ? -1.265 -5.034 -7.532 1.00 88.25 100 LEU A N 1
ATOM 813 C CA . LEU A 1 100 ? -1.235 -5.818 -6.292 1.00 88.25 100 LEU A CA 1
ATOM 814 C C . LEU A 1 100 ? -1.063 -7.317 -6.528 1.00 88.25 100 LEU A C 1
ATOM 816 O O . LEU A 1 100 ? -0.387 -7.978 -5.745 1.00 88.25 100 LEU A O 1
ATOM 820 N N . VAL A 1 101 ? -1.658 -7.869 -7.586 1.00 92.56 101 VAL A N 1
ATOM 821 C CA . VAL A 1 101 ? -1.457 -9.273 -7.967 1.00 92.56 101 VAL A CA 1
ATOM 822 C C . VAL A 1 101 ? -0.026 -9.501 -8.450 1.00 92.56 101 VAL A C 1
ATOM 824 O O . VAL A 1 101 ? 0.533 -10.548 -8.134 1.00 92.56 101 VAL A O 1
ATOM 827 N N . ASP A 1 102 ? 0.573 -8.541 -9.157 1.00 89.69 102 ASP A N 1
ATOM 828 C CA . ASP A 1 102 ? 1.988 -8.591 -9.545 1.00 89.69 102 ASP A CA 1
ATOM 829 C C . ASP A 1 102 ? 2.912 -8.562 -8.313 1.00 89.69 102 ASP A C 1
ATOM 831 O O . ASP A 1 102 ? 3.809 -9.393 -8.185 1.00 89.69 102 ASP A O 1
ATOM 835 N N . ALA A 1 103 ? 2.626 -7.686 -7.343 1.00 85.69 103 ALA A N 1
ATOM 836 C CA . ALA A 1 103 ? 3.447 -7.525 -6.142 1.00 85.69 103 ALA A CA 1
ATOM 83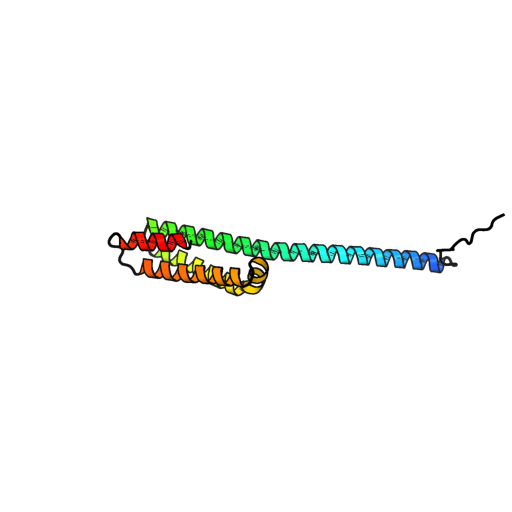7 C C . ALA A 1 103 ? 3.276 -8.641 -5.085 1.00 85.69 103 ALA A C 1
ATOM 839 O O . ALA A 1 103 ? 4.253 -9.056 -4.463 1.00 85.69 103 ALA A O 1
ATOM 840 N N . LEU A 1 104 ? 2.046 -9.112 -4.838 1.00 86.44 104 LEU A N 1
ATOM 841 C CA . LEU A 1 104 ? 1.702 -10.045 -3.745 1.00 86.44 104 LEU A CA 1
ATOM 842 C C . LEU A 1 104 ? 1.423 -11.477 -4.226 1.00 86.44 104 LEU A C 1
ATOM 844 O O . LEU A 1 104 ? 1.305 -12.400 -3.414 1.00 86.44 104 LEU A O 1
ATOM 848 N N . GLY A 1 105 ? 1.254 -11.667 -5.534 1.00 89.88 105 GLY A N 1
ATOM 849 C CA . GLY A 1 105 ? 0.704 -12.887 -6.112 1.00 89.88 105 GLY A CA 1
ATOM 850 C C . GLY A 1 105 ? -0.818 -12.992 -5.951 1.00 89.88 105 GLY A C 1
ATOM 851 O O . GLY A 1 105 ? -1.442 -12.396 -5.070 1.00 89.88 105 GLY A O 1
ATOM 852 N N . SER A 1 106 ? -1.445 -13.814 -6.795 1.00 90.50 106 SER A N 1
ATOM 853 C CA . SER A 1 106 ? -2.907 -13.987 -6.827 1.00 90.50 106 SER A CA 1
ATOM 854 C C . SER A 1 106 ? -3.489 -14.536 -5.519 1.00 90.50 106 SER A C 1
ATOM 856 O O . SER A 1 106 ? -4.538 -14.074 -5.071 1.00 90.50 106 SER A O 1
ATOM 858 N N . ALA A 1 107 ? -2.801 -15.490 -4.885 1.00 91.38 107 ALA A N 1
ATOM 859 C CA . ALA A 1 107 ? -3.208 -16.056 -3.601 1.00 91.38 107 ALA A CA 1
ATOM 860 C C . ALA A 1 107 ? -3.080 -15.038 -2.455 1.00 91.38 107 ALA A C 1
ATOM 862 O O . ALA A 1 107 ? -3.985 -14.936 -1.628 1.00 91.38 107 ALA A O 1
ATOM 863 N N . GLY A 1 108 ? -1.995 -14.254 -2.436 1.00 88.94 108 GLY A N 1
ATOM 864 C CA . GLY A 1 108 ? -1.777 -13.199 -1.444 1.00 88.94 108 GLY A CA 1
ATOM 865 C C . GLY A 1 108 ? -2.821 -12.091 -1.556 1.00 88.94 108 GLY A C 1
ATOM 866 O O . GLY A 1 108 ? -3.427 -11.718 -0.553 1.00 88.94 108 GLY A O 1
ATOM 867 N N . PHE A 1 109 ? -3.112 -11.642 -2.780 1.00 92.06 109 PHE A N 1
ATOM 868 C CA . PHE A 1 109 ? -4.172 -10.671 -3.047 1.00 92.06 109 PHE A CA 1
ATOM 869 C C . PHE A 1 109 ? -5.550 -11.178 -2.596 1.00 92.06 109 PHE A C 1
ATOM 871 O O . PHE A 1 109 ? -6.266 -10.470 -1.891 1.00 92.06 109 PHE A O 1
ATOM 878 N N . ALA A 1 110 ? -5.913 -12.415 -2.956 1.00 92.00 110 ALA A N 1
ATOM 879 C CA . ALA A 1 110 ? -7.197 -12.998 -2.567 1.00 92.00 110 ALA A CA 1
ATOM 880 C C . ALA A 1 110 ? -7.330 -13.123 -1.041 1.00 92.00 110 ALA A C 1
ATOM 882 O O . ALA A 1 110 ? -8.380 -12.814 -0.481 1.00 92.00 110 ALA A O 1
ATOM 883 N N . HIS A 1 111 ? -6.255 -13.529 -0.361 1.00 92.25 111 HIS A N 1
ATOM 884 C CA . HIS A 1 111 ? -6.216 -13.587 1.095 1.00 92.25 111 HIS A CA 1
ATOM 885 C C . HIS A 1 111 ? -6.364 -12.192 1.714 1.00 92.25 111 HIS A C 1
ATOM 887 O O . HIS A 1 111 ? -7.154 -12.018 2.637 1.00 92.25 111 HIS A O 1
ATOM 893 N N . PHE A 1 112 ? -5.668 -11.183 1.185 1.00 90.19 112 PHE A N 1
ATOM 894 C CA . PHE A 1 112 ? -5.763 -9.816 1.693 1.00 90.19 112 PHE A CA 1
ATOM 895 C C . PHE A 1 112 ? -7.173 -9.236 1.533 1.00 90.19 112 PHE A C 1
ATOM 897 O O . PHE A 1 112 ? -7.745 -8.735 2.498 1.00 90.19 112 PHE A O 1
ATOM 904 N N . GLN A 1 113 ? -7.781 -9.400 0.355 1.00 92.88 113 GLN A N 1
ATOM 905 C CA . GLN A 1 113 ? -9.166 -8.997 0.114 1.00 92.88 113 GLN A CA 1
ATOM 906 C C . GLN A 1 113 ? -10.139 -9.704 1.067 1.00 92.88 113 GLN A C 1
ATOM 908 O O . GLN A 1 113 ? -11.057 -9.077 1.593 1.00 92.88 113 GLN A O 1
ATOM 913 N N . HIS A 1 114 ? -9.918 -10.993 1.331 1.00 92.62 114 HIS A N 1
ATOM 914 C CA . HIS A 1 114 ? -10.734 -11.741 2.278 1.00 92.62 114 HIS A CA 1
ATOM 915 C C . HIS A 1 114 ? -10.624 -11.194 3.709 1.00 92.62 114 HIS A C 1
ATOM 917 O O . HIS A 1 114 ? -11.644 -11.062 4.381 1.00 92.62 114 HIS A O 1
ATOM 923 N N . HIS A 1 115 ? -9.421 -10.828 4.165 1.00 90.94 115 HIS A N 1
ATOM 924 C CA . HIS A 1 115 ? -9.220 -10.235 5.495 1.00 90.94 115 HIS A CA 1
ATOM 925 C C . HIS A 1 115 ? -9.937 -8.903 5.659 1.00 90.94 115 HIS A C 1
ATOM 927 O O . HIS A 1 115 ? -10.603 -8.708 6.671 1.00 90.94 115 HIS A O 1
ATOM 933 N N . VAL A 1 116 ? -9.871 -8.022 4.658 1.00 92.00 116 VAL A N 1
ATOM 934 C CA . VAL A 1 116 ? -10.579 -6.730 4.702 1.00 92.00 116 VAL A CA 1
ATOM 935 C C . VAL A 1 116 ? -12.094 -6.937 4.811 1.00 92.00 116 VAL A C 1
ATOM 937 O O . VAL A 1 116 ? -12.750 -6.304 5.636 1.00 92.00 116 VAL A O 1
ATOM 940 N N . GLN A 1 117 ? -12.647 -7.901 4.071 1.00 91.25 117 GLN A N 1
ATOM 941 C CA . GLN A 1 117 ? -14.072 -8.237 4.154 1.00 91.25 117 GLN A CA 1
ATOM 942 C C . GLN A 1 117 ? -14.460 -8.853 5.505 1.00 91.25 117 GLN A C 1
ATOM 944 O O . GLN A 1 117 ? -15.523 -8.550 6.048 1.00 91.25 117 GLN A O 1
ATOM 949 N N . GLN A 1 118 ? -13.625 -9.740 6.056 1.00 91.50 118 GLN A N 1
ATOM 950 C CA . GLN A 1 118 ? -13.863 -10.324 7.379 1.00 91.50 118 GLN A CA 1
ATOM 951 C C . GLN A 1 118 ? -13.797 -9.265 8.481 1.00 91.50 118 GLN A C 1
ATOM 953 O O . GLN A 1 118 ? -14.633 -9.271 9.385 1.00 91.50 118 GLN A O 1
ATOM 958 N N . TYR A 1 119 ? -12.848 -8.339 8.371 1.00 90.81 119 TYR A N 1
ATOM 959 C CA . TYR A 1 119 ? -12.712 -7.196 9.258 1.00 90.81 119 TYR A CA 1
ATOM 960 C C . TYR A 1 119 ? -13.967 -6.316 9.251 1.00 90.81 119 TYR A C 1
ATOM 962 O O . TYR A 1 119 ? -14.534 -6.060 10.314 1.00 90.81 119 TYR A O 1
ATOM 970 N N . ALA A 1 120 ? -14.445 -5.921 8.065 1.00 90.38 120 ALA A N 1
ATOM 971 C CA . ALA A 1 120 ? -15.637 -5.087 7.911 1.00 90.38 120 ALA A CA 1
ATOM 972 C C . ALA A 1 120 ? -16.861 -5.710 8.602 1.00 90.38 120 ALA A C 1
ATOM 974 O O . ALA A 1 120 ? -17.537 -5.058 9.398 1.00 90.38 120 ALA A O 1
ATOM 975 N N . ARG A 1 121 ? -17.086 -7.012 8.373 1.00 90.38 121 ARG A N 1
ATOM 976 C CA . ARG A 1 121 ? -18.171 -7.771 9.016 1.00 90.38 121 ARG A CA 1
ATOM 977 C C . ARG A 1 121 ? -18.018 -7.825 10.533 1.00 90.38 121 ARG A C 1
ATOM 979 O O . ARG A 1 121 ? -18.994 -7.649 11.250 1.00 90.38 121 ARG A O 1
ATOM 986 N N . ALA A 1 122 ? -16.806 -8.051 11.038 1.00 88.12 122 ALA A N 1
ATOM 987 C CA . ALA A 1 122 ? -16.561 -8.104 12.477 1.00 88.12 122 ALA A CA 1
ATOM 988 C C . ALA A 1 122 ? -16.796 -6.740 13.158 1.00 88.12 122 ALA A C 1
ATOM 990 O O . ALA A 1 122 ? -17.304 -6.691 14.280 1.00 88.12 122 ALA A O 1
ATOM 991 N N . MET A 1 123 ? -16.469 -5.635 12.480 1.00 88.56 123 MET A N 1
ATOM 992 C CA . MET A 1 123 ? -16.758 -4.281 12.962 1.00 88.56 123 MET A CA 1
ATOM 993 C C . MET A 1 123 ? -18.257 -3.964 12.959 1.00 88.56 123 MET A C 1
ATOM 995 O O . MET A 1 123 ? -18.750 -3.360 13.912 1.00 88.56 123 MET A O 1
ATOM 999 N N . GLU A 1 124 ? -18.993 -4.403 11.940 1.00 89.75 124 GLU A N 1
ATOM 1000 C CA . GLU A 1 124 ? -20.456 -4.300 11.879 1.00 89.75 124 GLU A CA 1
ATOM 1001 C C . GLU A 1 124 ? -21.134 -5.123 12.992 1.00 89.75 124 GLU A C 1
ATOM 1003 O O . GLU A 1 124 ? -21.967 -4.596 13.733 1.00 89.75 124 GLU A O 1
ATOM 1008 N N . GLU A 1 125 ? -20.709 -6.377 13.197 1.00 87.00 125 GLU A N 1
ATOM 1009 C CA . GLU A 1 125 ? -21.158 -7.225 14.313 1.00 87.00 125 GLU A CA 1
ATOM 1010 C C . GLU A 1 125 ? -20.925 -6.534 15.669 1.00 87.00 125 GLU A C 1
ATOM 1012 O O . GLU A 1 125 ? -21.809 -6.517 16.529 1.00 87.00 125 GLU A O 1
ATOM 1017 N N . LEU A 1 126 ? -19.751 -5.919 15.859 1.00 85.31 126 LEU A N 1
ATOM 1018 C CA . LEU A 1 126 ? -19.409 -5.191 17.082 1.00 85.31 126 LEU A CA 1
ATOM 1019 C C . LEU A 1 126 ? -20.246 -3.920 17.272 1.00 85.31 126 LEU A C 1
ATOM 1021 O O . LEU A 1 126 ? -20.492 -3.525 18.413 1.00 85.31 126 LEU A O 1
ATOM 1025 N N . HIS A 1 127 ? -20.651 -3.256 16.191 1.00 86.06 127 HIS A N 1
ATOM 1026 C CA . HIS A 1 127 ? -21.481 -2.058 16.262 1.00 86.06 127 HIS A CA 1
ATOM 1027 C C . HIS A 1 127 ? -22.926 -2.376 16.657 1.00 86.06 127 HIS A C 1
ATOM 1029 O O . HIS A 1 127 ? -23.502 -1.675 17.487 1.00 86.06 127 HIS A O 1
ATOM 1035 N N . HIS A 1 128 ? -23.484 -3.466 16.127 1.00 83.56 128 HIS A N 1
ATOM 1036 C CA . HIS A 1 128 ? -24.840 -3.906 16.456 1.00 83.56 128 HIS A CA 1
ATOM 1037 C C . HIS A 1 128 ? -24.950 -4.640 17.795 1.00 83.56 128 HIS A C 1
ATOM 1039 O O . HIS A 1 128 ? -26.031 -4.686 18.387 1.00 83.56 128 HIS A O 1
ATOM 1045 N N . ALA A 1 129 ? -23.855 -5.207 18.302 1.00 79.31 129 ALA A N 1
ATOM 1046 C CA . ALA A 1 129 ? -23.845 -5.828 19.615 1.00 79.31 129 ALA A CA 1
ATOM 1047 C C . ALA A 1 129 ? -24.079 -4.777 20.718 1.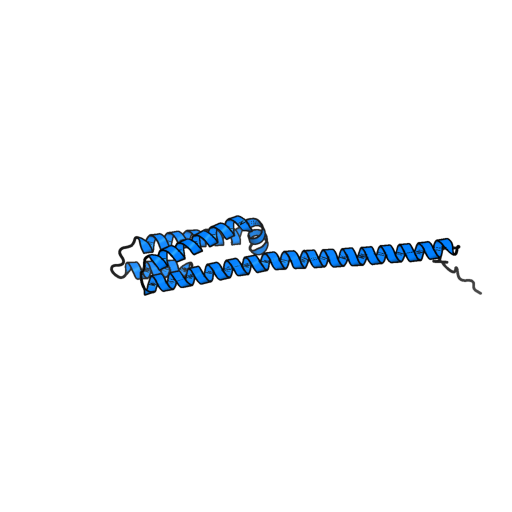00 79.31 129 ALA A C 1
ATOM 1049 O O . ALA A 1 129 ? -23.250 -3.898 20.958 1.00 79.31 129 ALA A O 1
ATOM 1050 N N . THR A 1 130 ? -25.177 -4.906 21.470 1.00 62.81 130 THR A N 1
ATOM 1051 C CA . THR A 1 130 ? -25.345 -4.202 22.748 1.00 62.81 130 THR A CA 1
ATOM 1052 C C . THR A 1 130 ? -24.283 -4.718 23.715 1.00 62.81 130 THR A C 1
ATOM 1054 O O . THR A 1 130 ? -24.438 -5.786 24.308 1.00 62.81 130 THR A O 1
ATOM 1057 N N . CYS A 1 131 ? -23.165 -3.998 23.821 1.00 63.34 131 CYS A N 1
ATOM 1058 C CA . CYS A 1 131 ? -22.019 -4.378 24.641 1.00 63.34 131 CYS A CA 1
ATOM 1059 C C . CYS A 1 131 ? -22.361 -4.338 26.139 1.00 63.34 131 CYS A C 1
ATOM 1061 O O . CYS A 1 131 ? -22.074 -3.371 26.837 1.00 63.34 131 CYS A O 1
ATOM 1063 N N . ALA A 1 132 ? -22.953 -5.424 26.634 1.00 53.47 132 ALA A N 1
ATOM 1064 C CA . ALA A 1 132 ? -23.137 -5.718 28.046 1.00 53.47 132 ALA A CA 1
ATOM 1065 C C . ALA A 1 132 ? -22.244 -6.919 28.423 1.00 53.47 132 ALA A C 1
ATOM 1067 O O . ALA A 1 132 ? -22.633 -8.072 28.261 1.00 53.47 132 ALA A O 1
ATOM 1068 N N . GLY A 1 133 ? -21.019 -6.659 28.897 1.00 62.94 133 GLY A N 1
ATOM 1069 C CA . GLY A 1 133 ? -20.126 -7.682 29.473 1.00 62.94 133 GLY A CA 1
ATOM 1070 C C . GLY A 1 133 ? -19.181 -8.421 28.502 1.00 62.94 133 GLY A C 1
ATOM 1071 O O . GLY A 1 133 ? -18.760 -7.871 27.483 1.00 62.94 133 GLY A O 1
ATOM 1072 N N . GLN A 1 134 ? -18.815 -9.666 28.858 1.00 58.44 134 GLN A N 1
ATOM 1073 C CA . GLN A 1 134 ? -17.704 -10.468 28.292 1.00 58.44 134 GLN A CA 1
ATOM 1074 C C . GLN A 1 134 ? -17.759 -10.700 26.768 1.00 58.44 134 GLN A C 1
ATOM 1076 O O . GLN A 1 134 ? -16.712 -10.780 26.129 1.00 58.44 134 GLN A O 1
ATOM 1081 N N . ASN A 1 135 ? -18.949 -10.732 26.157 1.00 66.12 135 ASN A N 1
ATOM 1082 C CA . ASN A 1 135 ? -19.096 -10.929 24.705 1.00 66.12 135 ASN A CA 1
ATOM 1083 C C . ASN A 1 135 ? -18.424 -9.816 23.888 1.00 66.12 135 ASN A C 1
ATOM 1085 O O . ASN A 1 135 ? -17.942 -10.048 22.783 1.00 66.12 135 ASN A O 1
ATOM 1089 N N . CYS A 1 136 ? -18.361 -8.605 24.438 1.00 71.88 136 CYS A N 1
ATOM 1090 C CA . CYS A 1 136 ? -17.772 -7.465 23.752 1.00 71.88 136 CYS A CA 1
ATOM 1091 C C . CYS A 1 136 ? -16.232 -7.540 23.720 1.00 71.88 136 CYS A C 1
ATOM 1093 O O . CYS A 1 136 ? -15.613 -7.077 22.765 1.00 71.88 136 CYS A O 1
ATOM 1095 N N . GLU A 1 137 ? -15.608 -8.158 24.728 1.00 74.69 137 GLU A N 1
ATOM 1096 C CA . GLU A 1 137 ? -14.154 -8.353 24.786 1.00 74.69 137 GLU A CA 1
ATOM 1097 C C . GLU A 1 137 ? -13.694 -9.445 23.805 1.00 74.69 137 GLU A C 1
ATOM 1099 O O . GLU A 1 137 ? -12.674 -9.295 23.133 1.00 74.69 137 GLU A O 1
ATOM 1104 N N . GLU A 1 138 ? -14.488 -10.506 23.648 1.00 74.69 138 GLU A N 1
ATOM 1105 C CA . GLU A 1 138 ? -14.273 -11.552 22.639 1.00 74.69 138 GLU A CA 1
ATOM 1106 C C . GLU A 1 138 ? -14.405 -11.004 21.206 1.00 74.69 138 GLU A C 1
ATOM 1108 O O . GLU A 1 138 ? -13.521 -11.234 20.376 1.00 74.69 138 GLU A O 1
ATOM 1113 N N . LEU A 1 139 ? -15.441 -10.201 20.910 1.00 72.69 139 LEU A N 1
ATOM 1114 C CA . LEU A 1 139 ? -15.558 -9.548 19.598 1.00 72.69 139 LEU A CA 1
ATOM 1115 C C . LEU A 1 139 ? -14.409 -8.563 19.335 1.00 72.69 139 LEU A C 1
ATOM 1117 O O . LEU A 1 139 ? -13.876 -8.526 18.228 1.00 72.69 139 LEU A O 1
ATOM 1121 N N . GLN A 1 140 ? -13.968 -7.805 20.343 1.00 78.31 140 GLN A N 1
ATOM 1122 C CA . GLN A 1 140 ? -12.797 -6.934 20.206 1.00 78.31 140 GLN A CA 1
ATOM 1123 C C . GLN A 1 140 ? -11.519 -7.721 19.898 1.00 78.31 140 GLN A C 1
ATOM 1125 O O . GLN A 1 140 ? -10.726 -7.285 19.066 1.00 78.31 140 GLN A O 1
ATOM 1130 N N . LYS A 1 141 ? -11.302 -8.878 20.537 1.00 80.88 141 LYS A N 1
ATOM 1131 C CA . LYS A 1 141 ? -10.162 -9.756 20.221 1.00 80.88 141 LYS A CA 1
ATOM 1132 C C . LYS A 1 141 ? -10.231 -10.275 18.788 1.00 80.88 141 LYS A C 1
ATOM 1134 O O . LYS A 1 141 ? -9.203 -10.290 18.119 1.00 80.88 141 LYS A O 1
ATOM 1139 N N . LYS A 1 142 ? -11.423 -10.646 18.309 1.00 79.06 142 LYS A N 1
ATOM 1140 C CA . LYS A 1 142 ? -11.644 -11.080 16.921 1.00 79.06 142 LYS A CA 1
ATOM 1141 C C . LYS A 1 142 ? -11.267 -9.974 15.933 1.00 79.06 142 LYS A C 1
ATOM 1143 O O . LYS A 1 142 ? -10.475 -10.227 15.035 1.00 79.06 142 LYS A O 1
ATOM 1148 N N . VAL A 1 143 ? -11.735 -8.741 16.146 1.00 78.81 143 VAL A N 1
ATOM 1149 C CA . VAL A 1 143 ? -11.375 -7.594 15.289 1.00 78.81 143 VAL A CA 1
ATOM 1150 C C . VAL A 1 143 ? -9.865 -7.316 15.327 1.00 78.81 143 VAL A C 1
ATOM 1152 O O . VAL A 1 143 ? -9.239 -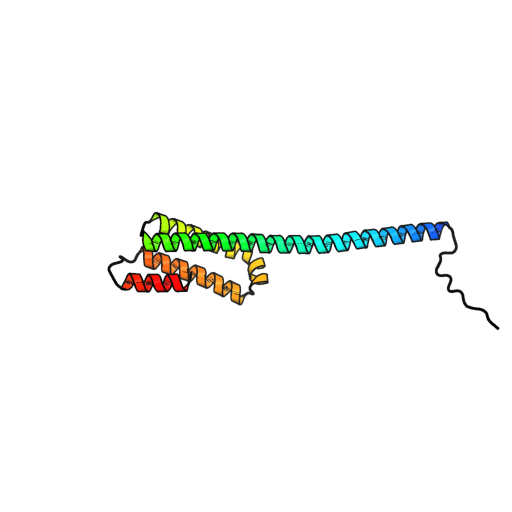7.200 14.277 1.00 78.81 143 VAL A O 1
ATOM 1155 N N . ARG A 1 144 ? -9.243 -7.322 16.516 1.00 75.81 144 ARG A N 1
ATOM 1156 C CA . ARG A 1 144 ? -7.782 -7.160 16.672 1.00 75.81 144 ARG A CA 1
ATOM 1157 C C . ARG A 1 144 ? -6.956 -8.269 16.019 1.00 75.81 144 ARG A C 1
ATOM 1159 O O . ARG A 1 144 ? -5.772 -8.067 15.785 1.00 75.81 144 ARG A O 1
ATOM 1166 N N . GLY A 1 145 ? -7.540 -9.443 15.785 1.00 72.25 145 GLY A N 1
ATOM 1167 C CA . GLY A 1 145 ? -6.885 -10.545 15.080 1.00 72.25 145 GLY A CA 1
ATOM 1168 C C . GLY A 1 145 ? -6.786 -10.328 13.568 1.00 72.25 145 GLY A C 1
ATOM 1169 O O . GLY A 1 145 ? -5.948 -10.959 12.929 1.00 72.25 145 GLY A O 1
ATOM 1170 N N . HIS A 1 146 ? -7.615 -9.440 13.011 1.00 66.69 146 HIS A N 1
ATOM 1171 C CA . HIS A 1 146 ? -7.644 -9.106 11.585 1.00 66.69 146 HIS A CA 1
ATOM 1172 C C . HIS A 1 146 ? -6.990 -7.750 11.261 1.00 66.69 146 HIS A C 1
ATOM 1174 O O . HIS A 1 146 ? -6.592 -7.545 10.115 1.00 66.69 146 HIS A O 1
ATOM 1180 N N . GLY A 1 147 ? -6.888 -6.842 12.243 1.00 52.06 147 GLY A N 1
ATOM 1181 C CA . GLY A 1 147 ? -6.325 -5.489 12.101 1.00 52.06 147 GLY A CA 1
ATOM 1182 C C . GLY A 1 147 ? -4.848 -5.357 12.446 1.00 52.06 147 GLY A C 1
ATOM 1183 O O . GLY A 1 147 ? -4.418 -5.842 13.516 1.00 52.06 147 GLY A O 1
#

pLDDT: mean 83.97, std 12.9, range [40.5, 96.25]